Protein AF-A0AA50HU42-F1 (afdb_monomer_lite)

Structure (mmCIF, N/CA/C/O backbone):
data_AF-A0AA50HU42-F1
#
_entry.id   AF-A0AA50HU42-F1
#
loop_
_atom_site.group_PDB
_atom_site.id
_atom_site.type_symbol
_atom_site.label_atom_id
_atom_site.label_alt_id
_atom_site.label_comp_id
_atom_site.label_asym_id
_atom_site.label_entity_id
_atom_site.label_seq_id
_atom_site.pdbx_PDB_ins_code
_atom_site.Cartn_x
_atom_site.Cartn_y
_atom_site.Cartn_z
_atom_site.occupancy
_atom_site.B_iso_or_equiv
_atom_site.auth_seq_id
_atom_site.auth_comp_id
_atom_site.auth_asym_id
_atom_site.auth_atom_id
_atom_site.pdbx_PDB_model_num
ATOM 1 N N . MET A 1 1 ? 21.973 7.756 -6.239 1.00 48.84 1 MET A N 1
ATOM 2 C CA . MET A 1 1 ? 21.867 7.373 -4.818 1.00 48.84 1 MET A CA 1
ATOM 3 C C . MET A 1 1 ? 21.530 5.894 -4.814 1.00 48.84 1 MET A C 1
ATOM 5 O O . MET A 1 1 ? 20.649 5.529 -5.583 1.00 48.84 1 MET A O 1
ATOM 9 N N . SER A 1 2 ? 22.301 5.040 -4.130 1.00 50.16 2 SER A N 1
ATOM 10 C CA . SER A 1 2 ? 21.948 3.619 -4.051 1.00 50.16 2 SER A CA 1
ATOM 11 C C . SER A 1 2 ? 20.662 3.526 -3.248 1.00 50.16 2 SER A C 1
ATOM 13 O O . SER A 1 2 ? 20.575 4.043 -2.138 1.00 50.16 2 SER A O 1
ATOM 15 N N . PHE A 1 3 ? 19.632 2.938 -3.840 1.00 55.97 3 PHE A N 1
ATOM 16 C CA . PHE A 1 3 ? 18.536 2.442 -3.035 1.00 55.97 3 PHE A CA 1
ATOM 17 C C . PHE A 1 3 ? 19.099 1.221 -2.318 1.00 55.97 3 PHE A C 1
ATOM 19 O O . PHE A 1 3 ? 19.268 0.174 -2.937 1.00 55.97 3 PHE A O 1
ATOM 26 N N . ASP A 1 4 ? 19.456 1.371 -1.044 1.00 66.31 4 ASP A N 1
ATOM 27 C CA . ASP A 1 4 ? 19.878 0.225 -0.231 1.00 66.31 4 ASP A CA 1
ATOM 28 C C . ASP A 1 4 ? 18.708 -0.759 -0.031 1.00 66.31 4 ASP A C 1
ATOM 30 O O . ASP A 1 4 ? 18.930 -1.936 0.238 1.00 66.31 4 ASP A O 1
ATOM 34 N N . ASN A 1 5 ? 17.467 -0.309 -0.276 1.00 79.75 5 ASN A N 1
ATOM 35 C CA . ASN A 1 5 ? 16.275 -1.143 -0.296 1.00 79.75 5 ASN A CA 1
ATOM 36 C C . ASN A 1 5 ? 15.550 -1.114 -1.663 1.00 79.75 5 ASN A C 1
ATOM 38 O O . ASN A 1 5 ? 15.001 -0.094 -2.085 1.00 79.75 5 ASN A O 1
ATOM 42 N N . VAL A 1 6 ? 15.504 -2.276 -2.329 1.00 87.38 6 VAL A N 1
ATOM 43 C CA . VAL A 1 6 ? 14.771 -2.512 -3.590 1.00 87.38 6 VAL A CA 1
ATOM 44 C C . VAL A 1 6 ? 13.266 -2.265 -3.435 1.00 87.38 6 VAL A C 1
ATOM 46 O O . VAL A 1 6 ? 12.642 -1.735 -4.350 1.00 87.38 6 VAL A O 1
ATOM 49 N N . LEU A 1 7 ? 12.687 -2.605 -2.282 1.00 87.00 7 LEU A N 1
ATOM 50 C CA . LEU A 1 7 ? 11.275 -2.379 -1.975 1.00 87.00 7 LEU A CA 1
ATOM 51 C C . LEU A 1 7 ? 10.954 -0.881 -1.964 1.00 87.00 7 LEU A C 1
ATOM 53 O O . LEU A 1 7 ? 9.984 -0.465 -2.590 1.00 87.00 7 LEU A O 1
ATOM 57 N N . LYS A 1 8 ? 11.813 -0.068 -1.335 1.00 87.75 8 LYS A N 1
ATOM 58 C CA . LYS A 1 8 ? 11.670 1.395 -1.328 1.00 87.75 8 LYS A CA 1
ATOM 59 C C . LYS A 1 8 ? 11.712 1.959 -2.743 1.00 87.75 8 LYS A C 1
ATOM 61 O O . LYS A 1 8 ? 10.849 2.744 -3.118 1.00 87.75 8 LYS A O 1
ATOM 66 N N . PHE A 1 9 ? 12.669 1.497 -3.549 1.00 89.38 9 PHE A N 1
ATOM 67 C CA . PHE A 1 9 ? 12.759 1.893 -4.952 1.00 89.38 9 PHE A CA 1
ATOM 68 C C . PHE A 1 9 ? 11.487 1.559 -5.737 1.00 89.38 9 PHE A C 1
ATOM 70 O O . PHE A 1 9 ? 10.980 2.409 -6.456 1.00 89.38 9 PHE A O 1
ATOM 77 N N . MET A 1 10 ? 10.964 0.337 -5.604 1.00 89.88 10 MET A N 1
ATOM 78 C CA . MET A 1 10 ? 9.765 -0.092 -6.331 1.00 89.88 10 MET A CA 1
ATOM 79 C C . MET A 1 10 ? 8.532 0.731 -5.945 1.00 89.88 10 MET A C 1
ATOM 81 O O . MET A 1 10 ? 7.783 1.149 -6.825 1.00 89.88 10 MET A O 1
ATOM 85 N N . VAL A 1 11 ? 8.363 1.003 -4.649 1.00 89.38 11 VAL A N 1
ATOM 86 C CA . VAL A 1 11 ? 7.265 1.822 -4.121 1.00 89.38 11 VAL A CA 1
ATOM 87 C C . VAL A 1 11 ? 7.346 3.264 -4.618 1.00 89.38 11 VAL A C 1
ATOM 89 O O . VAL A 1 11 ? 6.329 3.821 -5.014 1.00 89.38 11 VAL A O 1
ATOM 92 N N . GLU A 1 12 ? 8.536 3.868 -4.619 1.00 87.44 12 GLU A N 1
ATOM 93 C CA . GLU A 1 12 ? 8.727 5.248 -5.082 1.00 87.44 12 GLU A CA 1
ATOM 94 C C . GLU A 1 12 ? 8.661 5.379 -6.612 1.00 87.44 12 GLU A C 1
ATOM 96 O O . GLU A 1 12 ? 8.238 6.417 -7.120 1.00 87.44 12 GLU A O 1
ATOM 101 N N . ALA A 1 13 ? 9.085 4.349 -7.353 1.00 91.31 13 ALA A N 1
ATOM 102 C CA . ALA A 1 13 ? 9.121 4.370 -8.812 1.00 91.31 13 ALA A CA 1
ATOM 103 C C . ALA A 1 13 ? 7.728 4.221 -9.440 1.00 91.31 13 ALA A C 1
ATOM 105 O O . ALA A 1 13 ? 7.415 4.944 -10.386 1.00 91.31 13 ALA A O 1
ATOM 106 N N . ASP A 1 14 ? 6.913 3.289 -8.937 1.00 90.75 14 ASP A N 1
ATOM 107 C CA . ASP A 1 14 ? 5.541 3.075 -9.407 1.00 90.75 14 ASP A CA 1
ATOM 108 C C . ASP A 1 14 ? 4.676 2.422 -8.305 1.00 90.75 14 ASP A C 1
ATOM 110 O O . ASP A 1 14 ? 4.541 1.192 -8.246 1.00 90.75 14 ASP A O 1
ATOM 114 N N . PRO A 1 15 ? 4.074 3.233 -7.412 1.00 88.00 15 PRO A N 1
ATOM 115 C CA . PRO A 1 15 ? 3.274 2.708 -6.314 1.00 88.00 15 PRO A CA 1
ATOM 116 C C . PRO A 1 15 ? 2.014 1.965 -6.788 1.00 88.00 15 PRO A C 1
ATOM 118 O O . PRO A 1 15 ? 1.590 1.021 -6.123 1.00 88.00 15 PRO A O 1
ATOM 121 N N . GLN A 1 16 ? 1.441 2.337 -7.943 1.00 87.19 16 GLN A N 1
ATOM 122 C CA . GLN A 1 16 ? 0.285 1.644 -8.527 1.00 87.19 16 GLN A CA 1
ATOM 123 C C . GLN A 1 16 ? 0.675 0.221 -8.917 1.00 87.19 16 GLN A C 1
ATOM 125 O O . GLN A 1 16 ? 0.055 -0.739 -8.460 1.00 87.19 16 GLN A O 1
ATOM 130 N N . ALA A 1 17 ? 1.739 0.085 -9.715 1.00 89.38 17 ALA A N 1
ATOM 131 C CA . ALA A 1 17 ? 2.220 -1.220 -10.148 1.00 89.38 17 ALA A CA 1
ATOM 132 C C . ALA A 1 17 ? 2.630 -2.097 -8.956 1.00 89.38 17 ALA A C 1
ATOM 134 O O . ALA A 1 17 ? 2.400 -3.308 -8.976 1.00 89.38 17 ALA A O 1
ATOM 135 N N . PHE A 1 18 ? 3.197 -1.496 -7.904 1.00 89.44 18 PHE A N 1
ATOM 136 C CA . PHE A 1 18 ? 3.522 -2.212 -6.674 1.00 89.44 18 PHE A CA 1
ATOM 137 C C . PHE A 1 18 ? 2.270 -2.764 -5.969 1.00 89.44 18 PHE A C 1
ATOM 139 O O . PHE A 1 18 ? 2.233 -3.951 -5.633 1.00 89.44 18 PHE A O 1
ATOM 146 N N . VAL A 1 19 ? 1.239 -1.935 -5.770 1.00 86.81 19 VAL A N 1
ATOM 147 C CA . VAL A 1 19 ? -0.023 -2.355 -5.135 1.00 86.81 19 VAL A CA 1
ATOM 148 C C . VAL A 1 19 ? -0.724 -3.435 -5.966 1.00 86.81 19 VAL A C 1
ATOM 150 O O . VAL A 1 19 ? -1.159 -4.441 -5.402 1.00 86.81 19 VAL A O 1
ATOM 153 N N . ASP A 1 20 ? -0.772 -3.278 -7.291 1.00 86.81 20 ASP A N 1
ATOM 154 C CA . ASP A 1 20 ? -1.412 -4.234 -8.203 1.00 86.81 20 ASP A CA 1
ATOM 155 C C . ASP A 1 20 ? -0.680 -5.587 -8.240 1.00 86.81 20 ASP A C 1
ATOM 157 O O . ASP A 1 20 ? -1.318 -6.643 -8.303 1.00 86.81 20 ASP A O 1
ATOM 161 N N . TRP A 1 21 ? 0.656 -5.575 -8.155 1.00 89.06 21 TRP A N 1
ATOM 162 C CA . TRP A 1 21 ? 1.465 -6.789 -8.036 1.00 89.06 21 TRP A CA 1
ATOM 163 C C . TRP A 1 21 ? 1.235 -7.510 -6.703 1.00 89.06 21 TRP A C 1
ATOM 165 O O . TRP A 1 21 ? 1.092 -8.735 -6.682 1.00 89.06 21 TRP A O 1
ATOM 175 N N . LEU A 1 22 ? 1.199 -6.765 -5.595 1.00 88.19 22 LEU A N 1
ATOM 176 C CA . LEU A 1 22 ? 1.062 -7.334 -4.254 1.00 88.19 22 LEU A CA 1
ATOM 177 C C . LEU A 1 22 ? -0.352 -7.873 -3.995 1.00 88.19 22 LEU A C 1
ATOM 179 O O . LEU A 1 22 ? -0.516 -8.902 -3.335 1.00 88.19 22 LEU A O 1
ATOM 183 N N . LEU A 1 23 ? -1.372 -7.176 -4.499 1.00 85.88 23 LEU A N 1
ATOM 184 C CA . LEU A 1 23 ? -2.786 -7.466 -4.267 1.00 85.88 23 LEU A CA 1
ATOM 185 C C . LEU A 1 23 ? -3.521 -7.700 -5.600 1.00 85.88 23 LEU A C 1
ATOM 187 O O . LEU A 1 23 ? -4.395 -6.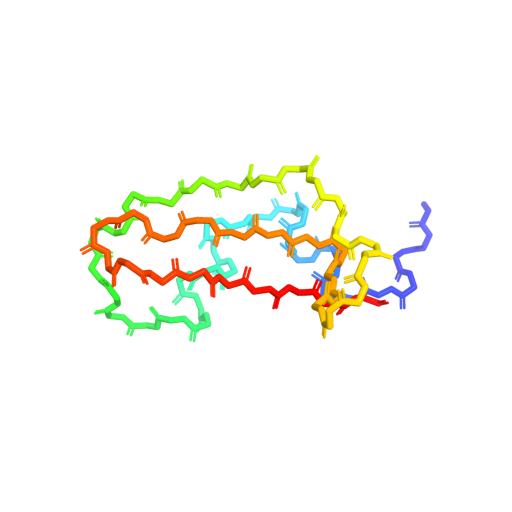909 -5.980 1.00 85.88 23 LEU A O 1
ATOM 191 N N . PRO A 1 24 ? -3.222 -8.804 -6.309 1.00 77.31 24 PRO A N 1
ATOM 192 C CA . PRO A 1 24 ? -3.855 -9.102 -7.585 1.00 77.31 24 PRO A CA 1
ATOM 193 C C . PRO A 1 24 ? -5.364 -9.314 -7.407 1.00 77.31 24 PRO A C 1
ATOM 195 O O . PRO A 1 24 ? -5.812 -9.956 -6.455 1.00 77.31 24 PRO A O 1
ATOM 198 N N . ASN A 1 25 ? -6.160 -8.806 -8.352 1.00 72.44 25 ASN A N 1
ATOM 199 C CA . ASN A 1 25 ? -7.634 -8.847 -8.337 1.00 72.44 25 ASN A CA 1
ATOM 200 C C . ASN A 1 25 ? -8.290 -8.066 -7.193 1.00 72.44 25 ASN A C 1
ATOM 202 O O . ASN A 1 25 ? -9.446 -8.323 -6.853 1.00 72.44 25 ASN A O 1
ATOM 206 N N . SER A 1 26 ? -7.580 -7.115 -6.593 1.00 64.69 26 SER A N 1
ATOM 207 C CA . SER A 1 26 ? -8.141 -6.325 -5.505 1.00 64.69 26 SER A CA 1
ATOM 208 C C . SER A 1 26 ? -9.198 -5.297 -5.968 1.00 64.69 26 SER A C 1
ATOM 210 O O . SER A 1 26 ? -9.850 -4.700 -5.120 1.00 64.69 26 SER A O 1
ATOM 212 N N . GLY A 1 27 ? -9.497 -5.218 -7.274 1.00 60.59 27 GLY A N 1
ATOM 213 C CA . GLY A 1 27 ? -10.514 -4.339 -7.870 1.00 60.59 27 GLY A CA 1
ATOM 214 C C . GLY A 1 27 ? -9.967 -2.942 -8.162 1.00 60.59 27 GLY A C 1
ATOM 215 O O . GLY A 1 27 ? -8.789 -2.704 -7.912 1.00 60.59 27 GLY A O 1
ATOM 216 N N . ASP A 1 28 ? -10.810 -2.034 -8.676 1.00 57.59 28 ASP A N 1
ATOM 217 C CA . ASP A 1 28 ? -10.544 -0.583 -8.758 1.00 57.59 28 ASP A CA 1
ATOM 218 C C . ASP A 1 28 ? -10.381 -0.017 -7.337 1.00 57.59 28 ASP A C 1
ATOM 220 O O . ASP A 1 28 ? -11.240 0.681 -6.794 1.00 57.59 28 ASP A O 1
ATOM 224 N N . ASN A 1 29 ? -9.288 -0.386 -6.682 1.00 64.62 29 ASN A N 1
ATOM 225 C CA . ASN A 1 29 ? -8.925 0.139 -5.392 1.00 64.62 29 ASN A CA 1
ATOM 226 C C . ASN A 1 29 ? -8.408 1.538 -5.631 1.00 64.62 29 ASN A C 1
ATOM 228 O O . ASN A 1 29 ? -7.238 1.741 -5.940 1.00 64.62 29 ASN A O 1
ATOM 232 N N . SER A 1 30 ? -9.290 2.513 -5.457 1.00 76.88 30 SER A N 1
ATOM 233 C CA . SER A 1 30 ? -8.857 3.845 -5.077 1.00 76.88 30 SER A CA 1
ATOM 234 C C . SER A 1 30 ? -7.969 3.690 -3.844 1.00 76.88 30 SER A C 1
ATOM 236 O O . SER A 1 30 ? -8.448 3.327 -2.769 1.00 76.88 30 SER A O 1
ATOM 238 N N . TRP A 1 31 ? -6.666 3.876 -4.004 1.00 84.75 31 TRP A N 1
ATOM 239 C CA . TRP A 1 31 ? -5.724 3.902 -2.900 1.00 84.75 31 TRP A CA 1
ATOM 240 C C . TRP A 1 31 ? -5.066 5.270 -2.825 1.00 84.75 31 TRP A C 1
ATOM 242 O O . TRP A 1 31 ? -4.980 6.003 -3.808 1.00 84.75 31 TRP A O 1
ATOM 252 N N . GLU A 1 32 ? -4.620 5.614 -1.628 1.00 86.31 32 GLU A N 1
ATOM 253 C CA . GLU A 1 32 ? -3.890 6.843 -1.366 1.00 86.31 32 GLU A CA 1
ATOM 254 C C . GLU A 1 32 ? -2.589 6.496 -0.653 1.00 86.31 32 GLU A C 1
ATOM 256 O O . GLU A 1 32 ? -2.593 5.832 0.386 1.00 86.31 32 GLU A O 1
ATOM 261 N N . LEU A 1 33 ? -1.469 6.927 -1.231 1.00 86.12 33 LEU A N 1
ATOM 262 C CA . LEU A 1 33 ? -0.175 6.850 -0.573 1.00 86.12 33 LEU A CA 1
ATOM 263 C C . LEU A 1 33 ? -0.090 7.981 0.451 1.00 86.12 33 LEU A C 1
ATOM 265 O O . LEU A 1 33 ? 0.006 9.156 0.094 1.00 86.12 33 LEU A O 1
ATOM 269 N N . LEU A 1 34 ? -0.099 7.616 1.726 1.00 84.38 34 LEU A N 1
ATOM 270 C CA . LEU A 1 34 ? 0.140 8.542 2.817 1.00 84.38 34 LEU A CA 1
ATOM 271 C C . LEU A 1 34 ? 1.650 8.598 3.043 1.00 84.38 34 LEU A C 1
ATOM 273 O O . LEU A 1 34 ? 2.247 7.665 3.580 1.00 84.38 34 LEU A O 1
ATOM 277 N N . ASN A 1 35 ? 2.270 9.702 2.623 1.00 72.75 35 ASN A N 1
ATOM 278 C CA . ASN A 1 35 ? 3.693 9.959 2.844 1.00 72.75 35 ASN A CA 1
ATOM 279 C C . ASN A 1 35 ? 3.939 10.368 4.308 1.00 72.75 35 ASN A C 1
ATOM 281 O O . ASN A 1 35 ? 4.255 11.518 4.619 1.00 72.75 35 ASN A O 1
ATOM 285 N N . THR A 1 36 ? 3.665 9.439 5.217 1.00 77.62 36 THR A N 1
ATOM 286 C CA . THR A 1 36 ? 3.786 9.610 6.658 1.00 77.62 36 THR A CA 1
ATOM 287 C C . THR A 1 36 ? 4.430 8.370 7.254 1.00 77.62 36 THR A C 1
ATOM 289 O O . THR A 1 36 ? 4.054 7.243 6.934 1.00 77.62 36 THR A O 1
ATOM 292 N N . GLU A 1 37 ? 5.396 8.603 8.134 1.00 80.44 37 GLU A N 1
ATOM 293 C CA . GLU A 1 37 ? 6.005 7.561 8.948 1.00 80.44 37 GLU A CA 1
ATOM 294 C C . GLU A 1 37 ? 5.204 7.399 10.243 1.00 80.44 37 GLU A C 1
ATOM 296 O O . GLU A 1 37 ? 4.908 8.371 10.951 1.00 80.44 37 GLU A O 1
ATOM 301 N N . LEU A 1 38 ? 4.874 6.156 10.579 1.00 84.25 38 LEU A N 1
ATOM 302 C CA . LEU A 1 38 ? 4.328 5.785 11.874 1.00 84.25 38 LEU A CA 1
ATOM 303 C C . LEU A 1 38 ? 5.483 5.351 12.776 1.00 84.25 38 LEU A C 1
ATOM 305 O O . LEU A 1 38 ? 6.022 4.259 12.640 1.00 84.25 38 LEU A O 1
ATOM 309 N N . ASN A 1 39 ? 5.847 6.223 13.716 1.00 79.62 39 ASN A N 1
ATOM 310 C CA . ASN A 1 39 ? 6.971 6.021 14.638 1.00 79.62 3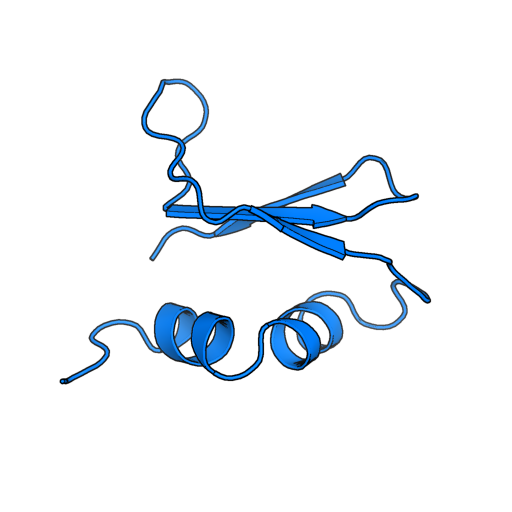9 ASN A CA 1
ATOM 311 C C . ASN A 1 39 ? 6.532 5.684 16.078 1.00 79.62 39 ASN A C 1
ATOM 313 O O . ASN A 1 39 ? 7.352 5.660 16.996 1.00 79.62 39 ASN A O 1
ATOM 317 N N . LEU A 1 40 ? 5.234 5.454 16.302 1.00 78.25 40 LEU A N 1
ATOM 318 C CA . LEU A 1 40 ? 4.644 5.242 17.627 1.00 78.25 40 LEU A CA 1
ATOM 319 C C . LEU A 1 40 ? 4.278 3.769 17.852 1.00 78.25 40 LEU A C 1
ATOM 321 O O . LEU A 1 40 ? 3.669 3.130 17.005 1.00 78.25 40 LEU A O 1
ATOM 325 N N . GLU A 1 41 ? 4.570 3.240 19.039 1.00 77.62 41 GLU A N 1
ATOM 326 C CA . GLU A 1 41 ? 4.092 1.912 19.448 1.00 77.62 41 GLU A CA 1
ATOM 327 C C . GLU A 1 41 ? 2.551 1.887 19.544 1.00 77.62 41 GLU A C 1
ATOM 329 O O . GLU A 1 41 ? 1.961 2.848 20.053 1.00 77.62 41 GLU A O 1
ATOM 334 N N . PRO A 1 42 ? 1.873 0.806 19.102 1.00 77.88 42 PRO A N 1
ATOM 335 C CA . PRO A 1 42 ? 2.427 -0.508 18.748 1.00 77.88 42 PRO A CA 1
ATOM 336 C C . PRO A 1 42 ? 2.690 -0.740 17.246 1.00 77.88 42 PRO A C 1
ATOM 338 O O . PRO A 1 42 ? 3.036 -1.855 16.863 1.00 77.88 42 PRO A O 1
ATOM 341 N N . ILE A 1 43 ? 2.465 0.254 16.379 1.00 77.06 43 ILE A N 1
ATOM 342 C CA . ILE A 1 43 ? 2.538 0.082 14.919 1.00 77.06 43 ILE A CA 1
ATOM 343 C C . ILE A 1 43 ? 3.632 0.981 14.356 1.00 77.06 43 ILE A C 1
ATOM 345 O O . ILE A 1 43 ? 3.487 2.202 14.337 1.00 77.06 43 ILE A O 1
ATOM 349 N N . ARG A 1 44 ? 4.690 0.353 13.840 1.00 82.31 44 ARG A N 1
ATOM 350 C CA . ARG A 1 44 ? 5.719 1.020 13.048 1.00 82.31 44 ARG A CA 1
ATOM 351 C C . ARG A 1 44 ? 5.47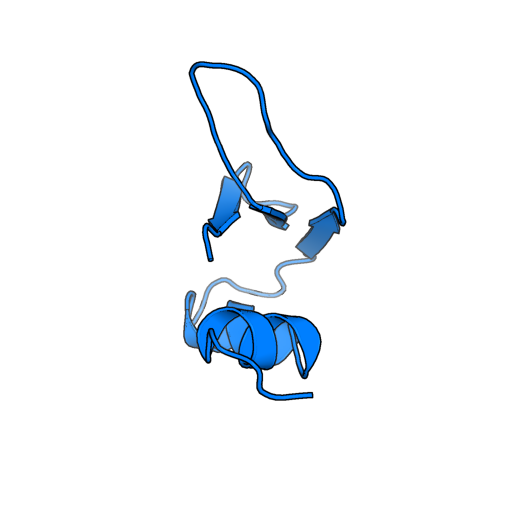8 0.808 11.558 1.00 82.31 44 ARG A C 1
ATOM 353 O O . ARG A 1 44 ? 5.019 -0.258 11.153 1.00 82.31 44 ARG A O 1
ATOM 360 N N . ALA A 1 45 ? 5.710 1.851 10.772 1.00 86.88 45 ALA A N 1
ATOM 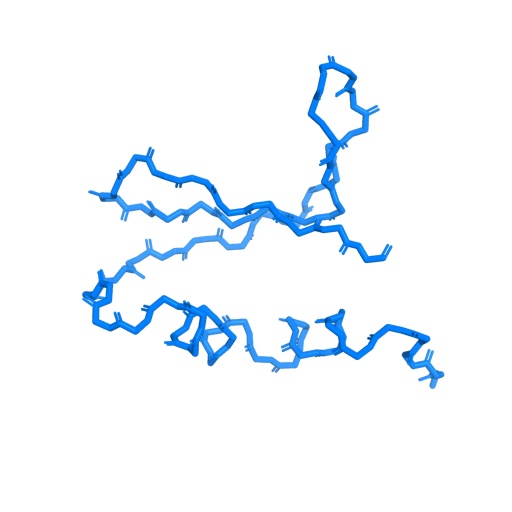361 C CA . ALA A 1 45 ? 5.675 1.799 9.316 1.00 86.88 45 ALA A CA 1
ATOM 362 C C . ALA A 1 45 ? 6.438 2.996 8.749 1.00 86.88 45 ALA A C 1
ATOM 364 O O . ALA A 1 45 ? 6.177 4.131 9.149 1.00 86.88 45 ALA A O 1
ATOM 365 N N . ASP A 1 46 ? 7.308 2.764 7.774 1.00 84.88 46 ASP A N 1
ATOM 366 C CA . ASP A 1 46 ? 7.968 3.845 7.036 1.00 84.88 46 ASP A CA 1
ATOM 367 C C . ASP A 1 46 ? 7.025 4.467 6.003 1.00 84.88 46 ASP A C 1
ATOM 369 O O . ASP A 1 46 ? 7.183 5.613 5.588 1.00 84.88 46 ASP A O 1
ATOM 373 N N . THR A 1 47 ? 6.035 3.701 5.539 1.00 87.50 47 THR A N 1
ATOM 374 C CA . THR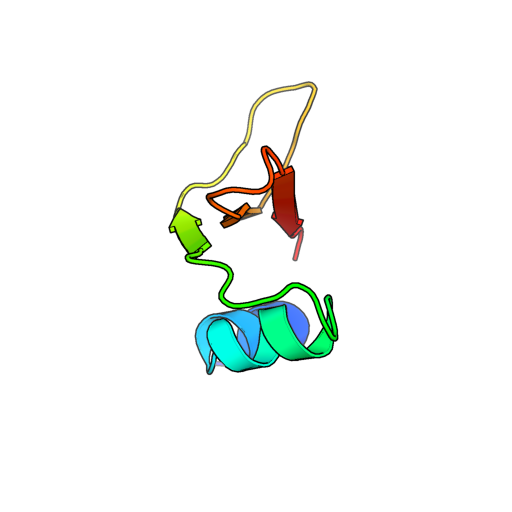 A 1 47 ? 5.054 4.165 4.559 1.00 87.50 47 THR A CA 1
ATOM 375 C C . THR A 1 47 ? 3.721 3.447 4.718 1.00 87.50 47 THR A C 1
ATOM 377 O O . THR A 1 47 ? 3.660 2.253 5.028 1.00 87.50 47 THR A O 1
ATOM 380 N N . VAL A 1 48 ? 2.638 4.187 4.471 1.00 89.00 48 VAL A N 1
ATOM 381 C CA . VAL A 1 48 ? 1.267 3.714 4.637 1.00 89.00 48 VAL A CA 1
ATOM 382 C C . VAL A 1 48 ? 0.461 3.948 3.362 1.00 89.00 48 VAL A C 1
ATOM 384 O O . VAL A 1 48 ? 0.381 5.062 2.854 1.00 89.00 48 VAL A O 1
ATOM 387 N N . PHE A 1 49 ? -0.196 2.902 2.874 1.00 89.19 49 PHE A N 1
ATOM 388 C CA . PHE A 1 49 ? -1.182 2.989 1.803 1.00 89.19 49 PHE A CA 1
ATOM 389 C C . PHE A 1 49 ? -2.579 2.808 2.382 1.00 89.19 49 PHE A C 1
ATOM 391 O O . PHE A 1 49 ? -2.882 1.792 3.018 1.00 89.19 49 PHE A O 1
ATOM 398 N N . PHE A 1 50 ? -3.451 3.775 2.125 1.00 86.94 50 PHE A N 1
ATOM 399 C CA . PHE A 1 50 ? -4.859 3.668 2.459 1.00 86.94 50 PHE A CA 1
ATOM 400 C C . PHE A 1 50 ? -5.619 3.055 1.284 1.00 86.94 50 PHE A C 1
ATOM 402 O O . PHE A 1 50 ? -5.798 3.702 0.257 1.00 86.94 50 PHE A O 1
ATOM 409 N N . LEU A 1 51 ? -6.058 1.800 1.423 1.00 85.56 51 LEU A N 1
ATOM 410 C CA . LEU A 1 51 ? -6.829 1.090 0.400 1.00 85.56 51 LEU A CA 1
ATOM 411 C C . LEU A 1 51 ? -8.316 1.424 0.594 1.00 85.56 51 LEU A C 1
ATOM 413 O O . LEU A 1 51 ? -9.032 0.767 1.365 1.00 85.56 51 LEU A O 1
ATOM 417 N N . GLN A 1 52 ? -8.774 2.495 -0.054 1.00 77.06 52 GLN A N 1
ATOM 418 C CA . GLN A 1 52 ? -10.133 3.004 0.110 1.00 77.06 52 GLN A CA 1
ATOM 419 C C . GLN A 1 52 ? -11.149 1.967 -0.400 1.00 77.06 52 GLN A C 1
ATOM 421 O O . GLN A 1 52 ? -10.877 1.172 -1.295 1.00 77.06 52 GLN A O 1
ATOM 426 N N . GLY A 1 53 ? -12.329 1.923 0.219 1.00 71.31 53 GLY A N 1
ATOM 427 C CA . GLY A 1 53 ? -13.379 0.958 -0.131 1.00 71.31 53 GLY A CA 1
ATOM 428 C C . GLY A 1 53 ? -13.202 -0.445 0.465 1.00 71.31 53 GLY A C 1
ATOM 429 O O . GLY A 1 53 ? -14.183 -1.179 0.552 1.00 71.31 53 GLY A O 1
ATOM 430 N N . GLN A 1 54 ? -12.009 -0.800 0.959 1.00 71.94 54 GLN A N 1
ATOM 431 C CA . GLN A 1 54 ? -11.767 -2.104 1.596 1.00 71.94 54 GLN A CA 1
ATOM 432 C C . GLN A 1 54 ? -11.655 -2.048 3.124 1.00 71.94 54 GLN A C 1
ATOM 434 O O . GLN A 1 54 ? -11.646 -3.096 3.770 1.00 71.94 54 GLN A O 1
ATOM 439 N N . GLY A 1 55 ? -11.544 -0.849 3.712 1.00 76.94 55 GLY A N 1
ATOM 440 C CA . GLY A 1 55 ? -11.285 -0.693 5.149 1.00 76.94 55 GLY A CA 1
ATOM 441 C C . GLY A 1 55 ? -9.947 -1.312 5.567 1.00 76.94 55 GLY A C 1
ATOM 442 O O . GLY A 1 55 ? -9.819 -1.816 6.681 1.00 76.94 55 GLY A O 1
ATOM 443 N N . ARG A 1 56 ? -8.974 -1.332 4.647 1.00 83.06 56 ARG A N 1
ATOM 444 C CA . ARG A 1 56 ? -7.653 -1.937 4.827 1.00 83.06 56 ARG A CA 1
ATOM 445 C C . ARG A 1 56 ? -6.576 -0.871 4.723 1.00 83.06 56 ARG A C 1
ATOM 447 O O . ARG A 1 56 ? -6.700 0.086 3.962 1.00 83.06 56 ARG A O 1
ATOM 454 N N . ILE A 1 57 ? -5.506 -1.084 5.475 1.00 87.31 57 ILE A N 1
ATOM 455 C CA . ILE A 1 57 ? -4.297 -0.274 5.424 1.00 87.31 57 ILE A CA 1
ATOM 456 C C . ILE A 1 57 ? -3.141 -1.223 5.117 1.00 87.31 57 ILE A C 1
ATOM 458 O O . ILE A 1 57 ? -3.054 -2.299 5.713 1.00 87.31 57 ILE A O 1
ATOM 462 N N . LEU A 1 58 ? -2.288 -0.844 4.172 1.00 87.62 58 LEU A N 1
ATOM 463 C CA . LEU A 1 58 ? -1.056 -1.558 3.864 1.00 87.62 58 LEU A CA 1
ATOM 464 C C . LEU A 1 58 ? 0.119 -0.771 4.454 1.00 87.62 58 LEU A C 1
ATOM 466 O O . LEU A 1 58 ? 0.321 0.393 4.117 1.00 87.62 58 LEU A O 1
ATOM 470 N N . HIS A 1 59 ? 0.866 -1.409 5.353 1.00 89.56 59 HIS A N 1
ATOM 471 C CA . HIS A 1 59 ? 2.065 -0.851 5.980 1.00 89.56 59 HIS A CA 1
ATOM 472 C C . HIS A 1 59 ? 3.302 -1.465 5.344 1.00 89.56 59 HIS A C 1
ATOM 474 O O . HIS A 1 59 ? 3.350 -2.684 5.163 1.00 89.56 59 HIS A O 1
ATOM 480 N N . LEU A 1 60 ? 4.292 -0.632 5.041 1.00 86.44 60 LEU A N 1
ATOM 481 C CA . LEU A 1 60 ? 5.5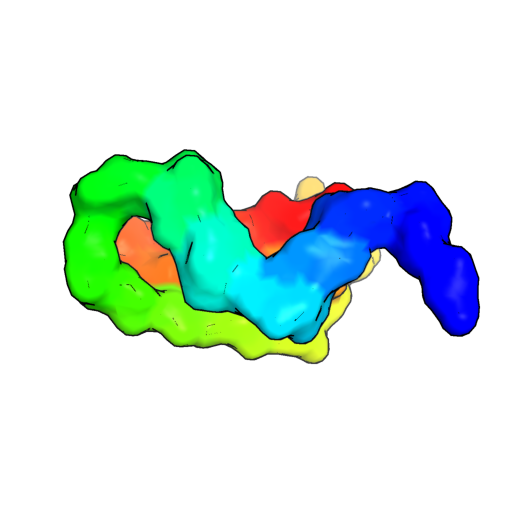93 -1.071 4.556 1.00 86.44 60 LEU A CA 1
ATOM 482 C C . LEU A 1 60 ? 6.684 -0.587 5.512 1.00 86.44 60 LEU A C 1
ATOM 484 O O . LEU A 1 60 ? 6.670 0.567 5.942 1.00 86.44 60 LEU A O 1
ATOM 488 N N . GLU A 1 61 ? 7.610 -1.492 5.817 1.00 83.00 61 GLU A N 1
ATOM 489 C CA . GLU A 1 61 ? 8.871 -1.208 6.502 1.00 83.00 61 GLU A CA 1
ATOM 490 C C . GLU A 1 61 ? 10.013 -1.458 5.509 1.00 83.00 61 GLU A C 1
ATOM 492 O O . GLU A 1 61 ? 9.976 -2.441 4.752 1.00 83.00 61 GLU A O 1
ATOM 497 N N . PHE A 1 62 ? 10.993 -0.558 5.484 1.00 80.50 62 PHE A N 1
ATOM 498 C CA . PHE A 1 62 ? 12.153 -0.614 4.600 1.00 80.50 62 PHE A CA 1
ATOM 499 C C . PHE A 1 62 ? 13.469 -0.767 5.376 1.00 80.50 62 PHE A C 1
ATOM 501 O O . PHE A 1 62 ? 13.584 -0.290 6.519 1.00 80.50 62 PHE A O 1
#

pLDDT: mean 80.65, std 10.12, range [48.84, 91.31]

Secondary structure (DSSP, 8-state):
---S-HHHHHHHH-HHHHHHHHSTT--S--EEEE---EEETTEEESEEEEETTTTEEEEE--

Radius of gyration: 12.13 Å; chains: 1; bounding box: 35×19×30 Å

Sequence (62 aa):
MSFDNVLKFMVEADPQAFVDWLLPNSGDNSWELLNTELNLEPIRADTVFFLQGQGRILHLEF

Foldseek 3Di:
DDPPDPLVVVCVVDVPVVCCVVDPPPPPFPKDKDCDFDPDPPDGANTWIHRPPPRDIDGHDD